Protein AF-A0A7J3D6Q8-F1 (afdb_monomer_lite)

Sequence (42 aa):
SLYDKQLSTYGIDSKFDQKCSAGFIEIWGLQSRIAYEVSKRA

Radius of gyration: 16.68 Å; chains: 1; bounding box: 35×18×44 Å

pLDDT: mean 95.36, std 6.26, range [62.62, 98.5]

Secondary structure (DSSP, 8-state):
----HHHH--STT----THHHHHHHHHHHHHHHHHHHHHHH-

Structure (mmCIF, N/CA/C/O backbone):
data_AF-A0A7J3D6Q8-F1
#
_entry.id   AF-A0A7J3D6Q8-F1
#
loop_
_atom_site.group_PDB
_atom_site.id
_atom_site.type_symbol
_atom_site.label_atom_id
_atom_site.label_alt_id
_atom_site.label_comp_id
_atom_site.label_asym_id
_atom_site.label_entity_id
_atom_site.label_seq_id
_atom_site.pdbx_PDB_ins_code
_atom_site.Cartn_x
_atom_site.Cartn_y
_atom_site.Cartn_z
_atom_site.occupancy
_atom_site.B_iso_or_equiv
_atom_site.auth_seq_id
_atom_site.auth_comp_id
_atom_site.auth_asym_id
_atom_site.auth_atom_id
_atom_site.pdbx_PDB_model_num
ATOM 1 N N . SER A 1 1 ? 17.613 -11.594 -9.207 1.00 79.00 1 SER A N 1
ATOM 2 C CA . SER A 1 1 ? 17.238 -10.340 -8.521 1.00 79.00 1 SER A CA 1
ATOM 3 C C . SER A 1 1 ? 15.724 -10.280 -8.439 1.00 79.00 1 SER A C 1
ATOM 5 O O . SER A 1 1 ? 15.094 -10.748 -9.376 1.00 79.00 1 SER A O 1
ATOM 7 N N . LEU A 1 2 ? 15.159 -9.756 -7.348 1.00 95.38 2 LEU A N 1
ATOM 8 C CA . LEU A 1 2 ? 13.708 -9.552 -7.184 1.00 95.38 2 LEU A CA 1
ATOM 9 C C . LEU A 1 2 ? 13.241 -8.164 -7.658 1.00 95.38 2 LEU A C 1
ATOM 11 O O . LEU A 1 2 ? 12.051 -7.879 -7.663 1.00 95.38 2 LEU A O 1
ATOM 15 N N . TYR A 1 3 ? 14.179 -7.286 -8.014 1.00 94.56 3 TYR A N 1
ATOM 16 C CA . TYR A 1 3 ? 13.885 -5.929 -8.452 1.00 94.56 3 TYR A CA 1
ATOM 17 C C . TYR A 1 3 ? 13.370 -5.902 -9.892 1.00 94.56 3 TYR A C 1
ATOM 19 O O . TYR A 1 3 ? 14.014 -6.448 -10.790 1.00 94.56 3 TYR A O 1
ATOM 27 N N . ASP A 1 4 ? 12.271 -5.179 -10.100 1.00 95.94 4 ASP A N 1
ATOM 28 C CA . ASP A 1 4 ? 11.748 -4.832 -11.417 1.00 95.94 4 ASP A CA 1
ATOM 29 C C . ASP A 1 4 ? 11.763 -3.307 -11.601 1.00 95.94 4 ASP A C 1
ATOM 31 O O . ASP A 1 4 ? 11.091 -2.551 -10.887 1.00 95.94 4 ASP A O 1
ATOM 35 N N . LYS A 1 5 ? 12.540 -2.851 -12.588 1.00 95.81 5 LYS A N 1
ATOM 36 C CA . LYS A 1 5 ? 12.682 -1.433 -12.929 1.00 95.81 5 LYS A CA 1
ATOM 37 C C . LYS A 1 5 ? 11.379 -0.830 -13.450 1.00 95.81 5 LYS A C 1
ATOM 39 O O . LYS A 1 5 ? 11.079 0.311 -13.106 1.00 95.81 5 LYS A O 1
ATOM 44 N N . GLN A 1 6 ? 10.613 -1.565 -14.253 1.00 96.00 6 GLN A N 1
ATOM 45 C CA . GLN A 1 6 ? 9.391 -1.047 -14.875 1.00 96.00 6 GLN A CA 1
ATOM 46 C C . GLN A 1 6 ? 8.272 -0.851 -13.848 1.00 96.00 6 GLN A C 1
ATOM 48 O O . GLN A 1 6 ? 7.457 0.055 -13.997 1.00 96.00 6 GLN A O 1
ATOM 53 N N . LEU A 1 7 ? 8.262 -1.644 -12.773 1.00 96.00 7 LEU A N 1
ATOM 54 C CA . LEU A 1 7 ? 7.342 -1.450 -11.647 1.00 96.00 7 LEU A CA 1
ATOM 55 C C . LEU A 1 7 ? 7.780 -0.333 -10.690 1.00 96.00 7 LEU A C 1
ATOM 57 O O . LEU A 1 7 ? 6.948 0.219 -9.979 1.00 96.00 7 LEU A O 1
ATOM 61 N N . SER A 1 8 ? 9.071 0.001 -10.665 1.00 95.81 8 SER A N 1
ATOM 62 C CA . SER A 1 8 ? 9.643 0.922 -9.672 1.00 95.81 8 SER A CA 1
ATOM 63 C C . SER A 1 8 ? 9.914 2.334 -10.206 1.00 95.81 8 SER A C 1
ATOM 65 O O . SER A 1 8 ? 10.247 3.230 -9.432 1.00 95.81 8 SER A O 1
ATOM 67 N N . THR A 1 9 ? 9.847 2.536 -11.524 1.00 96.50 9 THR A N 1
ATOM 68 C CA . THR A 1 9 ? 10.144 3.820 -12.174 1.00 96.50 9 THR A CA 1
ATOM 69 C C . THR A 1 9 ? 8.916 4.725 -12.264 1.00 96.50 9 THR A C 1
ATOM 71 O O . THR A 1 9 ? 7.778 4.262 -12.341 1.00 96.50 9 THR A O 1
ATOM 74 N N . TYR A 1 10 ? 9.173 6.031 -12.336 1.00 94.94 10 TYR A N 1
ATOM 75 C CA . TYR A 1 10 ? 8.176 7.073 -12.610 1.00 94.94 10 TYR A CA 1
ATOM 76 C C . TYR A 1 10 ? 8.194 7.547 -14.075 1.00 94.94 10 TYR A C 1
ATOM 78 O O . TYR A 1 10 ? 7.499 8.497 -14.426 1.00 94.94 10 TYR A O 1
ATOM 86 N N . GLY A 1 11 ? 9.021 6.926 -14.924 1.00 94.62 11 GLY A N 1
ATOM 87 C CA . GLY A 1 11 ? 9.113 7.241 -16.351 1.00 94.62 11 GLY A CA 1
ATOM 88 C C . GLY A 1 11 ? 7.877 6.818 -17.152 1.00 94.62 11 GLY A C 1
ATOM 89 O O . GLY A 1 11 ? 6.994 6.122 -16.656 1.00 94.62 11 GLY A O 1
ATOM 90 N N . ILE A 1 12 ? 7.836 7.205 -18.432 1.00 93.25 12 ILE A N 1
ATOM 91 C CA . ILE A 1 12 ? 6.757 6.824 -19.368 1.00 93.25 12 ILE A CA 1
ATOM 92 C C . ILE A 1 12 ? 6.647 5.303 -19.571 1.00 93.25 12 ILE A C 1
ATOM 94 O O . ILE A 1 12 ? 5.611 4.792 -19.985 1.00 93.25 12 ILE A O 1
ATOM 98 N N . ASP A 1 13 ? 7.721 4.577 -19.270 1.00 94.44 13 ASP A N 1
ATOM 99 C CA . ASP 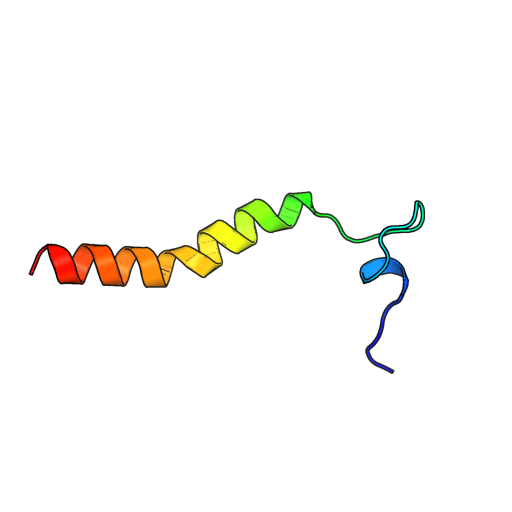A 1 13 ? 7.817 3.123 -19.304 1.00 94.44 13 ASP A CA 1
ATOM 100 C C . ASP A 1 13 ? 7.271 2.443 -18.038 1.00 94.44 13 ASP A C 1
ATOM 102 O O . ASP A 1 13 ? 7.300 1.213 -17.960 1.00 94.44 13 ASP A O 1
ATOM 106 N N . SER A 1 14 ? 6.764 3.210 -17.065 1.00 96.75 14 SER A N 1
ATOM 107 C CA . SER A 1 14 ? 6.192 2.667 -15.835 1.00 96.75 14 SER A CA 1
ATOM 108 C C . SER A 1 14 ? 5.025 1.724 -16.127 1.00 96.75 14 SER A C 1
ATOM 110 O O . SER A 1 14 ? 4.125 2.018 -16.920 1.00 96.75 14 SER A O 1
ATOM 112 N N . LYS A 1 15 ? 5.048 0.564 -15.470 1.00 97.44 15 LYS A N 1
ATOM 113 C CA . LYS A 1 15 ? 4.027 -0.489 -15.582 1.00 97.44 15 LYS A CA 1
ATOM 114 C C . LYS A 1 15 ? 3.194 -0.656 -14.319 1.00 97.44 15 LYS A C 1
ATOM 116 O O . LYS A 1 15 ? 2.316 -1.513 -14.285 1.00 97.44 15 LYS A O 1
ATOM 121 N N . PHE A 1 16 ? 3.451 0.144 -13.289 1.00 97.25 16 PHE A N 1
ATOM 122 C CA . PHE A 1 16 ? 2.692 0.069 -12.051 1.00 97.25 16 PHE A CA 1
ATOM 123 C C . PHE A 1 16 ? 1.293 0.677 -12.233 1.00 97.25 16 PHE A C 1
ATOM 125 O O . PHE A 1 16 ? 1.150 1.882 -12.452 1.00 97.25 16 PHE A O 1
ATOM 132 N N . ASP A 1 17 ? 0.250 -0.149 -12.122 1.00 97.19 17 ASP A N 1
ATOM 133 C CA . ASP A 1 17 ? -1.137 0.319 -12.177 1.00 97.19 17 ASP A CA 1
ATOM 134 C C . ASP A 1 17 ? -1.564 0.935 -10.837 1.00 97.19 17 ASP A C 1
ATOM 136 O O . ASP A 1 17 ? -2.026 0.258 -9.915 1.00 97.19 17 ASP A O 1
ATOM 140 N N . GLN A 1 18 ? -1.434 2.258 -10.741 1.00 96.06 18 GLN A N 1
ATOM 141 C CA . GLN A 1 18 ? -1.785 3.016 -9.538 1.00 96.06 18 GLN A CA 1
ATOM 142 C C . GLN A 1 18 ? -3.284 2.990 -9.209 1.00 96.06 18 GLN A C 1
ATOM 144 O O . GLN A 1 18 ? -3.655 3.309 -8.077 1.00 96.06 18 GLN A O 1
ATOM 149 N N . LYS A 1 19 ? -4.164 2.598 -10.144 1.00 97.44 19 LYS A N 1
ATOM 150 C CA . LYS A 1 19 ? -5.612 2.541 -9.879 1.00 97.44 19 LYS A CA 1
AT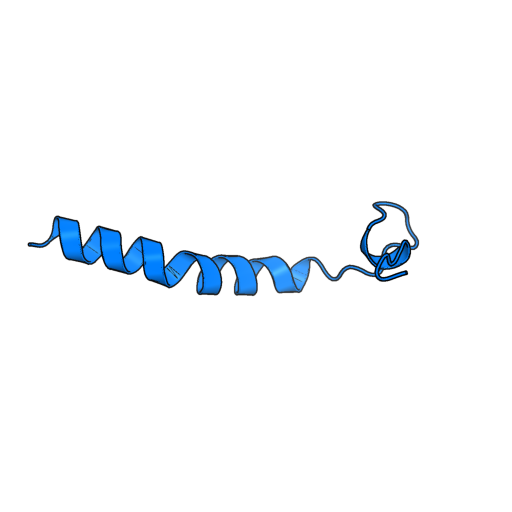OM 151 C C . LYS A 1 19 ? -5.956 1.471 -8.844 1.00 97.44 19 LYS A C 1
ATOM 153 O O . LYS A 1 19 ? -6.872 1.664 -8.046 1.00 97.44 19 LYS A O 1
ATOM 158 N N . CYS A 1 20 ? -5.184 0.387 -8.801 1.00 97.88 20 CYS A N 1
ATOM 159 C CA . CYS A 1 20 ? -5.345 -0.683 -7.818 1.00 97.88 20 CYS A CA 1
ATOM 160 C C . CYS A 1 20 ? -5.017 -0.232 -6.383 1.00 97.88 20 CYS A C 1
ATOM 162 O O . CYS A 1 20 ? -5.535 -0.807 -5.423 1.00 97.88 20 CYS A O 1
ATOM 164 N N . SER A 1 21 ? -4.205 0.819 -6.219 1.00 98.12 21 SER A N 1
ATOM 165 C CA . SER A 1 21 ? -3.771 1.301 -4.905 1.00 98.12 21 SER A CA 1
ATOM 166 C C . SER A 1 21 ? -4.932 1.775 -4.034 1.00 98.12 21 SER A C 1
ATOM 168 O O . SER A 1 21 ? -4.917 1.529 -2.835 1.00 98.12 21 SER A O 1
ATOM 170 N N . ALA A 1 22 ? -5.955 2.416 -4.607 1.00 98.19 22 ALA A N 1
ATOM 171 C CA . ALA A 1 22 ? -7.077 2.945 -3.828 1.00 98.19 22 ALA A CA 1
ATOM 172 C C . ALA A 1 22 ? -7.837 1.835 -3.078 1.00 98.19 22 ALA A C 1
ATOM 174 O O . ALA A 1 22 ? -8.073 1.949 -1.876 1.00 98.19 22 ALA A O 1
ATOM 175 N N . GLY A 1 23 ? -8.160 0.735 -3.768 1.00 98.19 23 GLY A N 1
ATOM 176 C CA . GLY A 1 23 ? -8.832 -0.416 -3.157 1.00 98.19 23 GLY A CA 1
ATOM 177 C C . GLY A 1 23 ? -7.941 -1.146 -2.154 1.00 98.19 23 GLY A C 1
ATOM 178 O O . GLY A 1 23 ? -8.403 -1.513 -1.074 1.00 98.19 23 GLY A O 1
ATOM 179 N N . PHE A 1 24 ? -6.652 -1.298 -2.478 1.00 98.31 24 PHE A N 1
ATOM 180 C CA . PHE A 1 24 ? -5.678 -1.883 -1.557 1.00 98.31 24 PHE A CA 1
ATOM 181 C C . PHE A 1 24 ? -5.576 -1.080 -0.255 1.00 98.31 24 PHE A C 1
ATOM 183 O O . PHE A 1 24 ? -5.687 -1.665 0.817 1.00 98.31 24 PHE A O 1
ATOM 190 N N . ILE A 1 25 ? -5.410 0.244 -0.335 1.00 98.50 25 ILE A N 1
ATOM 191 C CA . ILE A 1 25 ? -5.279 1.122 0.837 1.00 98.50 25 ILE A CA 1
ATOM 192 C C . ILE A 1 25 ? -6.529 1.046 1.714 1.00 98.50 25 ILE A C 1
ATOM 194 O O . ILE A 1 25 ? -6.403 0.976 2.936 1.00 98.50 25 ILE A O 1
ATOM 198 N N . GLU A 1 26 ? -7.721 1.044 1.114 1.00 98.19 26 GLU A N 1
ATOM 199 C CA . GLU A 1 26 ? -8.964 0.982 1.881 1.00 98.19 26 GLU A CA 1
ATOM 200 C C . GLU A 1 26 ? -9.083 -0.339 2.646 1.00 98.19 26 GLU A C 1
ATOM 202 O O . GLU A 1 26 ? -9.254 -0.326 3.863 1.00 98.19 26 GLU A O 1
ATOM 207 N N . ILE A 1 27 ? -8.908 -1.475 1.963 1.00 98.38 27 ILE A N 1
ATOM 208 C CA . ILE A 1 27 ? -9.012 -2.801 2.589 1.00 98.38 27 ILE A CA 1
ATOM 209 C C . ILE A 1 27 ? -7.900 -2.998 3.626 1.00 98.38 27 ILE A C 1
ATOM 211 O O . ILE A 1 27 ? -8.172 -3.431 4.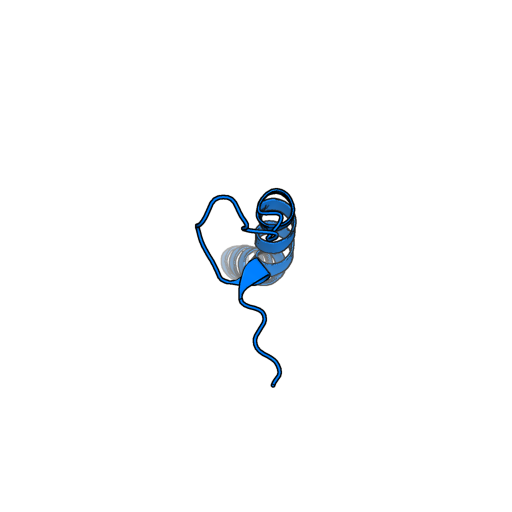744 1.00 98.38 27 ILE A O 1
ATOM 215 N N . TRP A 1 28 ? -6.662 -2.634 3.285 1.00 98.19 28 TRP A N 1
ATOM 216 C CA . TRP A 1 28 ? -5.510 -2.750 4.178 1.00 98.19 28 TRP A CA 1
ATOM 217 C C . TRP A 1 28 ? -5.579 -1.796 5.370 1.00 98.19 28 TRP A C 1
ATOM 219 O O . TRP A 1 28 ? -4.954 -2.058 6.386 1.00 98.19 28 TRP A O 1
ATOM 229 N N . GLY A 1 29 ? -6.292 -0.673 5.287 1.00 98.38 29 GLY A N 1
ATOM 230 C CA . GLY A 1 29 ? -6.490 0.240 6.418 1.00 98.38 29 GLY A CA 1
ATOM 231 C C . GLY A 1 29 ? -7.696 -0.118 7.288 1.00 98.38 29 GLY A C 1
ATOM 232 O O . GLY A 1 29 ? -7.788 0.326 8.440 1.00 98.38 29 GLY A O 1
ATOM 233 N N . LEU A 1 30 ? -8.625 -0.910 6.751 1.00 98.38 30 LEU A N 1
ATOM 234 C CA . LEU A 1 30 ? -9.940 -1.132 7.336 1.00 98.38 30 LEU A CA 1
ATOM 235 C C . LEU A 1 30 ? -9.867 -1.758 8.731 1.00 98.38 30 LEU A C 1
ATOM 237 O O . LEU A 1 30 ? -10.540 -1.274 9.641 1.00 98.38 30 LEU A O 1
ATOM 241 N N . GLN A 1 31 ? -9.028 -2.781 8.940 1.00 97.62 31 GLN A N 1
ATOM 242 C CA . GLN A 1 31 ? -8.989 -3.471 10.237 1.00 97.62 31 GLN A CA 1
ATOM 243 C C . GLN A 1 31 ? -8.556 -2.549 11.384 1.00 97.62 31 GLN A C 1
ATOM 245 O O . GLN A 1 31 ? -9.107 -2.619 12.481 1.00 97.62 31 GLN A O 1
ATOM 250 N N . SER A 1 32 ? -7.616 -1.638 11.124 1.00 98.12 32 SER A N 1
ATOM 251 C CA . SER A 1 32 ? -7.123 -0.695 12.133 1.00 98.12 32 SER A CA 1
ATOM 252 C C . SER A 1 32 ? -8.159 0.386 12.438 1.00 98.12 32 SER A C 1
ATOM 254 O O . SER A 1 32 ? -8.364 0.727 13.602 1.00 98.12 32 SER A O 1
ATOM 256 N N . ARG A 1 33 ? -8.861 0.883 11.408 1.00 97.94 33 ARG A N 1
ATOM 257 C CA . ARG A 1 33 ? -9.974 1.830 11.577 1.00 97.94 33 ARG A CA 1
ATOM 258 C C . ARG A 1 33 ? -11.109 1.210 12.390 1.00 97.94 33 ARG A C 1
ATOM 260 O O . ARG A 1 33 ? -11.573 1.828 13.341 1.00 97.94 33 ARG A O 1
ATOM 267 N N . ILE A 1 34 ? -11.511 -0.021 12.068 1.00 98.06 34 ILE A N 1
ATOM 268 C CA . ILE A 1 34 ? -12.568 -0.730 12.804 1.00 98.06 34 ILE A CA 1
ATOM 269 C C . ILE A 1 34 ? -12.159 -0.953 14.262 1.00 98.06 34 ILE A C 1
ATOM 271 O O . ILE A 1 34 ? -12.950 -0.661 15.155 1.00 98.06 34 ILE A O 1
ATOM 275 N N . ALA A 1 35 ? -10.936 -1.424 14.523 1.00 98.12 35 ALA A N 1
ATOM 276 C CA . ALA A 1 35 ? -10.458 -1.637 15.890 1.00 98.12 35 ALA A CA 1
ATOM 277 C C . ALA A 1 35 ? -10.521 -0.350 16.730 1.00 98.12 35 ALA A C 1
ATOM 279 O O . ALA A 1 35 ? -10.983 -0.370 17.871 1.00 98.12 35 ALA A O 1
ATOM 280 N N . TYR A 1 36 ? -10.118 0.778 16.144 1.00 98.12 36 TYR A N 1
ATOM 281 C CA . TYR A 1 36 ? -10.208 2.086 16.782 1.00 98.12 36 TYR A CA 1
ATOM 282 C C . TYR A 1 36 ? -11.657 2.496 17.073 1.00 98.12 36 TYR A C 1
ATOM 284 O O . TYR A 1 36 ? -11.976 2.864 18.204 1.00 98.12 36 TYR A O 1
ATOM 292 N N . GLU A 1 37 ? -12.552 2.372 16.093 1.00 97.81 37 GLU A N 1
ATOM 293 C CA . GLU A 1 37 ? -13.972 2.696 16.265 1.00 97.81 37 GLU A CA 1
ATOM 294 C C . GLU A 1 37 ? -14.654 1.818 17.322 1.00 97.81 37 GLU A C 1
ATOM 296 O O . GLU A 1 37 ? -15.470 2.315 18.096 1.00 97.81 37 GLU A O 1
ATOM 301 N N . VAL A 1 38 ? -14.293 0.535 17.410 1.00 97.50 38 VAL A N 1
ATOM 302 C CA . VAL A 1 38 ? -14.771 -0.361 18.474 1.00 97.50 38 VAL A CA 1
ATOM 303 C C . VAL A 1 38 ? -14.235 0.084 19.837 1.00 97.50 38 VAL A C 1
ATOM 305 O O . VAL A 1 38 ? -15.020 0.212 20.771 1.00 97.50 38 VAL A O 1
ATOM 308 N N . SER A 1 39 ? -12.937 0.390 19.950 1.00 96.62 39 SER A N 1
ATOM 309 C CA . SER A 1 39 ? -12.330 0.837 21.217 1.00 96.62 39 SER A CA 1
ATOM 310 C C . SER A 1 39 ? -12.895 2.157 21.744 1.00 96.62 39 SER A C 1
ATOM 312 O O . SER A 1 39 ? -12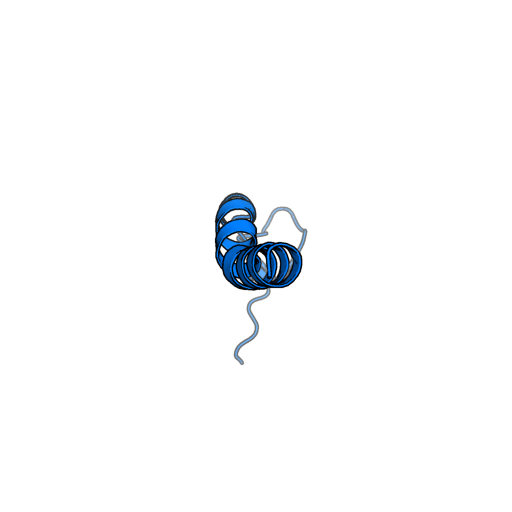.920 2.369 22.947 1.00 96.62 39 SER A O 1
ATOM 314 N N . LYS A 1 40 ? -13.370 3.037 20.857 1.00 93.75 40 LYS A N 1
ATOM 315 C CA . LYS A 1 40 ? -14.003 4.311 21.223 1.00 93.75 40 LYS A CA 1
ATOM 316 C C . LYS A 1 40 ? -15.428 4.166 21.750 1.00 93.75 40 LYS A C 1
ATOM 318 O O . LYS A 1 40 ? -15.936 5.099 22.364 1.00 93.75 40 LYS A O 1
ATOM 323 N N . ARG A 1 41 ? -16.101 3.069 21.400 1.00 83.94 41 ARG A N 1
ATOM 324 C CA . ARG A 1 41 ? -17.502 2.798 21.756 1.00 83.94 41 ARG A CA 1
ATOM 325 C C . ARG A 1 41 ? -17.643 1.966 23.033 1.00 83.94 41 ARG A C 1
ATOM 327 O O . ARG A 1 41 ? -18.763 1.854 23.525 1.00 83.94 41 ARG A O 1
ATOM 334 N N . ALA A 1 42 ? -16.555 1.354 23.498 1.00 62.62 42 ALA A N 1
ATOM 335 C CA . ALA A 1 42 ? -16.462 0.638 24.769 1.00 62.62 42 ALA A CA 1
ATOM 336 C C . ALA A 1 42 ? -16.172 1.613 25.917 1.00 62.62 42 ALA A C 1
ATOM 338 O O . ALA A 1 42 ? -16.691 1.359 27.025 1.00 62.62 42 ALA A O 1
#

Foldseek 3Di:
DPDDPLCVDPDPSRPPDCVVVVVVCCVVCVVVVVVVVVVVVD

=== Feature glossary ===
Feature key, reading from the visual/contextual features back to the raw sequence:

Rendered structure images. Structure images are PyMOL renders from six orthogonal camera directions. Cartoon representation draws helices as coils and strands as arrows; sticks shows the backbone as bonds; surface shows the solvent-excluded envelope. Rainbow coloring maps sequence position to hue (blue→red, N→C); chain coloring assigns a distinct color per polypeptide.

Contact-map, Ramachandran, and PAE plots. Three diagnostic plots accompany the record. The Cα contact map visualizes the tertiary structure as a 2D adjacency matrix (8 Å cutoff, sequence-local contacts suppressed). The Ramachandran plot shows the distribution of backbone (φ, ψ) torsions, with points in the α and β basins reflecting secondary structure content. The PAE plot shows AlphaFold's inter-residue confidence as a color matrix.

InterPro / GO / CATH / organism. The annotation block draws on four external resources. InterPro: which protein families and domains the sequence belongs to. GO: standardized terms for what the protein does, what process it participates in, and where in the cell it acts. CATH: which structural fold it has in the CATH hierarchy. Organism: the species of origin.

Nearest PDB structures. Structural nearest neighbors (via Foldseek easy-search vs the PDB). Reported per hit: target PDB id, E-value, and alignment TM-score. A TM-score above ~0.5 is the conventional threshold for 'same fold'.

Predicted aligned error. Predicted aligned error is AlphaFold's pairwise confidence. Unlike pLDDT (per-residue), PAE is per-residue-pair and captures whether two parts of the structure are correctly placed relative to each other. Units are ångströms of expected positional error.

Solvent-accessible surface area. SASA measures how much of the protein is reachable by solvent. It is computed by rolling a water-sized probe over the atomic surface and summing the exposed area (Å²). Per-residue SASA distinguishes core (buried, low SASA) from surface (exposed, high SASA) residues; total SASA is a whole-molecule size measure.

B-factor. Crystallographic B-factors measure how much each atom's electron density is smeared out, in Å². They rise in mobile loops and surface residues and fall in the buried interior. In AlphaFold models this column is repurposed to hold pLDDT instead.

pLDDT. For AlphaFold models, the B-factor field carries pLDDT — the model's own estimate of local accuracy on a 0–100 scale. Regions with pLDDT<50 should be treated as essentially unmodeled; they often correspond to intrinsically disordered segments.

Backbone torsions (φ/ψ). φ (phi) and ψ (psi) are the two rotatable backbone dihedrals per residue: φ is the C(i-1)–N–Cα–C torsion, ψ is the N–Cα–C–N(i+1) torsion, both in degrees on (−180°, 180°]. α-helical residues cluster near (−60°, −45°); β-strand residues near (−120°, +130°). A Ramachandran plot is simply a scatter of (φ, ψ) for every residue.

Radius of gyration, Cα contacts, bounding box. Radius of gyration (Rg) is the root-mean-square distance of Cα atoms from their centroid — a single number 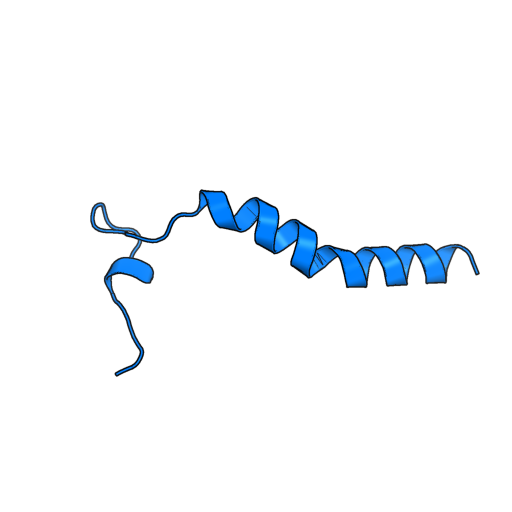for overall size and compactness. A globular domain of N residues has Rg ≈ 2.2·N^0.38 Å; an extended or disordered chain has a much larger Rg. The Cα contact count is the number of residue pairs whose Cα atoms are within 8 Å and are more than four positions apart in sequence — a standard proxy for tertiary packing density. The bounding box is the smallest axis-aligned box enclosing all Cα atoms.

Secondary structure (3-state, P-SEA). Three-state secondary structure (P-SEA) collapses the eight DSSP classes into helix (a), strand (b), and coil (c). P-SEA assigns these from Cα geometry alone — distances and angles — without requiring backbone oxygens, so it works on any Cα trace.

Secondary structure (8-state, DSSP). Secondary structure is the local, repeating backbone conformation. DSSP classifies it into eight states by reading the hydrogen-bond network: three helix types (H, G, I), two β types (E, B), two non-regular types (T, S), and unstructured coil (-).

Foldseek 3Di. The Foldseek 3Di string encodes local tertiary geometry as a 20-letter alphabet — one character per residue — derived from the relative positions of nearby Cα atoms. Unlike the amino-acid sequence, 3Di is a direct function of the 3D structure, so two proteins with the same fold have similar 3Di strings even at low sequence identity.

mmCIF coordinates. S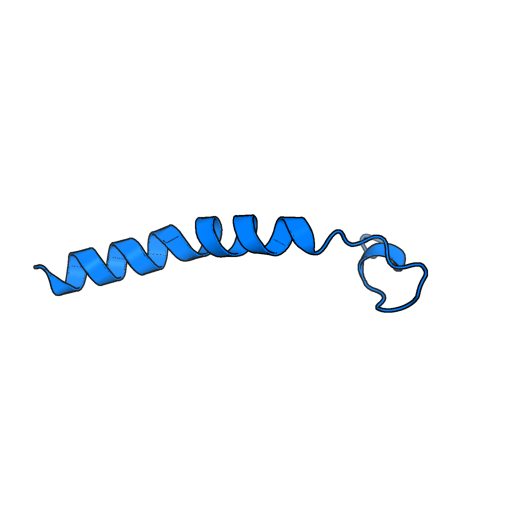tructure coordinates are given as an mmCIF _atom_site loop: one row per atom with element, residue name, chain id, sequence number, and x/y/z position in Å. Only the four main-chain atoms per residue are included here; side chains are omitted to keep the record compact.

Sequence. This is the polypeptide sequence — one letter per residue, N-terminus first. Length ranges from a few dozen residues for small domains to over a thousand for large multi-domain proteins.